Protein AF-A0A1T4NVN8-F1 (afdb_monomer)

Structure (mmCIF, N/CA/C/O backbone):
data_AF-A0A1T4NVN8-F1
#
_entry.id   AF-A0A1T4NVN8-F1
#
loop_
_atom_site.group_PDB
_atom_site.id
_atom_site.type_symbol
_atom_site.label_atom_id
_atom_site.label_alt_id
_atom_site.label_comp_id
_atom_site.label_asym_id
_atom_site.label_entity_id
_atom_site.label_seq_id
_atom_site.pdbx_PDB_ins_code
_atom_site.Cartn_x
_atom_site.Cartn_y
_atom_site.Cartn_z
_atom_site.occupancy
_atom_site.B_iso_or_equiv
_atom_site.auth_seq_id
_atom_site.auth_comp_id
_atom_site.auth_asym_id
_atom_site.auth_atom_id
_atom_site.pdbx_PDB_model_num
ATOM 1 N N . MET A 1 1 ? 9.130 -11.275 5.109 1.00 70.56 1 MET A N 1
ATOM 2 C CA . MET A 1 1 ? 7.720 -11.285 4.662 1.00 70.56 1 MET A CA 1
ATOM 3 C C . MET A 1 1 ? 6.712 -11.660 5.748 1.00 70.56 1 MET A C 1
ATOM 5 O O . MET A 1 1 ? 5.847 -10.844 6.022 1.00 70.56 1 MET A O 1
ATOM 9 N N . SER A 1 2 ? 6.788 -12.804 6.452 1.00 85.06 2 SER A N 1
ATOM 10 C CA . SER A 1 2 ? 5.787 -13.101 7.511 1.00 85.06 2 SER A CA 1
ATOM 11 C C . SER A 1 2 ? 5.784 -12.102 8.680 1.00 85.06 2 SER A C 1
ATOM 13 O O . SER A 1 2 ? 4.764 -11.915 9.336 1.00 85.06 2 SER A O 1
ATOM 15 N N . HIS A 1 3 ? 6.916 -11.462 8.991 1.00 90.00 3 HIS A N 1
ATOM 16 C CA . HIS A 1 3 ? 6.955 -10.364 9.964 1.00 90.00 3 HIS A CA 1
ATOM 17 C C . HIS A 1 3 ? 6.300 -9.094 9.400 1.00 90.00 3 HIS A C 1
ATOM 19 O O . HIS A 1 3 ? 5.478 -8.473 10.068 1.00 90.00 3 HIS A O 1
ATOM 25 N N . ASP A 1 4 ? 6.589 -8.789 8.140 1.00 92.25 4 ASP A N 1
ATOM 26 C CA . ASP A 1 4 ? 6.116 -7.593 7.439 1.00 92.25 4 ASP A CA 1
ATOM 27 C C . ASP A 1 4 ? 4.612 -7.639 7.162 1.00 92.25 4 ASP A C 1
ATOM 29 O O . ASP A 1 4 ? 3.973 -6.602 7.167 1.00 92.25 4 ASP A O 1
ATOM 33 N N . ILE A 1 5 ? 4.027 -8.836 7.036 1.00 94.06 5 ILE A N 1
ATOM 34 C CA . ILE A 1 5 ? 2.574 -9.065 6.967 1.00 94.06 5 ILE A CA 1
ATOM 35 C C . ILE A 1 5 ? 1.907 -8.924 8.344 1.00 94.06 5 ILE A C 1
ATOM 37 O O . ILE A 1 5 ? 0.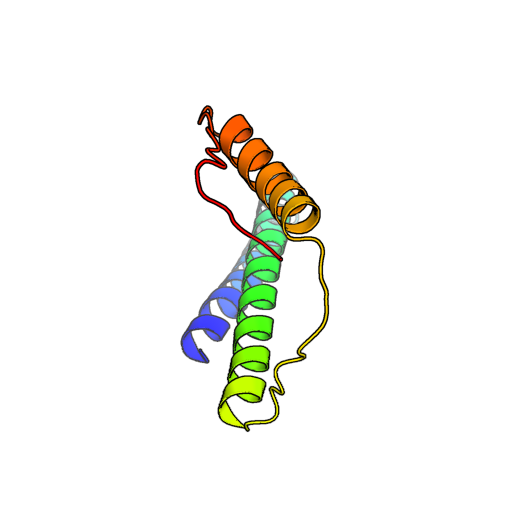801 -8.397 8.463 1.00 94.06 5 ILE A O 1
ATOM 41 N N . ARG A 1 6 ? 2.559 -9.387 9.420 1.00 95.56 6 ARG A N 1
ATOM 42 C CA . ARG A 1 6 ? 1.976 -9.342 10.775 1.00 95.56 6 ARG A CA 1
ATOM 43 C C . ARG A 1 6 ? 1.789 -7.913 11.283 1.00 95.56 6 ARG A C 1
ATOM 45 O O . ARG A 1 6 ? 0.796 -7.644 11.956 1.00 95.56 6 ARG A O 1
ATOM 52 N N . THR A 1 7 ? 2.709 -7.006 10.964 1.00 96.75 7 THR A N 1
ATOM 53 C CA . THR A 1 7 ? 2.644 -5.592 11.370 1.00 96.75 7 THR A CA 1
ATOM 54 C C . THR A 1 7 ? 1.367 -4.876 10.892 1.00 96.75 7 THR A C 1
ATOM 56 O O . THR A 1 7 ? 0.628 -4.392 11.750 1.00 96.75 7 THR A O 1
ATOM 59 N N . PRO A 1 8 ? 1.033 -4.825 9.586 1.00 96.56 8 PRO A N 1
ATOM 60 C CA . PRO A 1 8 ? -0.184 -4.176 9.106 1.00 96.56 8 PRO A CA 1
ATOM 61 C C . PRO A 1 8 ? -1.457 -4.894 9.567 1.00 96.56 8 PRO A C 1
ATOM 63 O O . PRO A 1 8 ? -2.424 -4.221 9.914 1.00 96.56 8 PRO A O 1
ATOM 66 N N . ILE A 1 9 ? -1.462 -6.230 9.684 1.00 97.81 9 ILE A N 1
ATOM 67 C CA . ILE A 1 9 ? -2.604 -6.962 10.267 1.00 97.81 9 ILE A CA 1
ATOM 68 C C . ILE A 1 9 ? -2.871 -6.493 11.702 1.00 97.81 9 ILE A C 1
ATOM 70 O O . ILE A 1 9 ? -4.010 -6.182 12.057 1.00 97.81 9 ILE A O 1
ATOM 74 N N . ASN A 1 10 ? -1.830 -6.413 12.532 1.00 97.81 10 ASN A N 1
ATOM 75 C CA . ASN A 1 10 ? -1.966 -5.933 13.906 1.00 97.81 10 ASN A CA 1
ATOM 76 C C . ASN A 1 10 ? -2.355 -4.449 13.956 1.00 97.81 10 ASN A C 1
ATOM 78 O O . ASN A 1 10 ? -3.146 -4.064 14.813 1.00 97.81 10 ASN A O 1
ATOM 82 N N . GLY A 1 11 ? -1.867 -3.635 13.015 1.00 97.12 11 GLY A N 1
ATOM 83 C CA . GLY A 1 11 ? -2.281 -2.242 12.851 1.00 97.12 11 GLY A CA 1
ATOM 84 C C . GLY A 1 11 ? -3.780 -2.103 12.569 1.00 97.12 11 GLY A C 1
ATOM 85 O O . GLY A 1 11 ? -4.457 -1.343 13.257 1.00 97.12 11 GLY A O 1
ATOM 86 N N . ILE A 1 12 ? -4.321 -2.885 11.627 1.00 98.38 12 ILE A N 1
ATOM 87 C CA . ILE A 1 12 ? -5.759 -2.907 11.307 1.00 98.38 12 ILE A CA 1
ATOM 88 C C . ILE A 1 12 ? -6.576 -3.318 12.533 1.00 98.38 12 ILE A C 1
ATOM 90 O O . ILE A 1 12 ? -7.537 -2.636 12.885 1.00 98.38 12 ILE A O 1
ATOM 94 N N . ARG A 1 13 ? -6.173 -4.395 13.220 1.00 98.38 13 ARG A N 1
ATOM 95 C CA . ARG A 1 13 ? -6.856 -4.863 14.437 1.00 98.38 13 ARG A CA 1
ATOM 96 C C . ARG A 1 13 ? -6.865 -3.798 15.534 1.00 98.38 13 ARG A C 1
ATOM 98 O O . ARG A 1 13 ? -7.923 -3.516 16.083 1.00 98.38 13 ARG A O 1
ATOM 105 N N . GLY A 1 14 ? -5.729 -3.150 15.787 1.00 98.12 14 GLY A N 1
ATOM 106 C CA . GLY A 1 14 ? -5.642 -2.064 16.763 1.00 98.12 14 GLY A CA 1
ATOM 107 C C . GLY A 1 14 ? -6.492 -0.847 16.385 1.00 98.12 14 GLY A C 1
ATOM 108 O O . GLY A 1 14 ? -7.092 -0.224 17.255 1.00 98.12 14 GLY A O 1
ATOM 109 N N . MET A 1 15 ? -6.606 -0.509 15.095 1.00 98.12 15 MET A N 1
ATOM 110 C CA . MET A 1 15 ? -7.499 0.575 14.658 1.00 98.12 15 MET A CA 1
ATOM 111 C C . MET A 1 15 ? -8.978 0.227 14.848 1.00 98.12 15 MET A C 1
ATOM 113 O O . MET A 1 15 ? -9.757 1.119 15.171 1.00 98.12 15 MET A O 1
ATOM 117 N N . ILE A 1 16 ? -9.363 -1.043 14.684 1.00 98.31 16 ILE A N 1
ATOM 118 C CA . ILE A 1 16 ? -10.720 -1.513 15.002 1.00 98.31 16 ILE A CA 1
ATOM 119 C C . ILE A 1 16 ? -10.979 -1.375 16.509 1.00 98.31 16 ILE A C 1
ATOM 121 O O . ILE A 1 16 ? -11.975 -0.773 16.894 1.00 98.31 16 ILE A O 1
ATOM 125 N N . GLU A 1 17 ? -10.049 -1.820 17.360 1.00 98.44 17 GLU A N 1
ATOM 126 C CA . GLU A 1 17 ? -10.166 -1.686 18.823 1.00 98.44 17 GLU A CA 1
ATOM 127 C C . GLU A 1 17 ? -10.308 -0.216 19.264 1.00 98.44 17 GLU A C 1
ATOM 129 O O . GLU A 1 17 ? -11.134 0.115 20.118 1.00 98.44 17 GLU A O 1
ATOM 134 N N . ILE A 1 18 ? -9.543 0.694 18.651 1.00 97.94 18 ILE A N 1
ATOM 135 C CA . ILE A 1 18 ? -9.649 2.136 18.912 1.00 97.94 18 ILE A CA 1
ATOM 136 C C . ILE A 1 18 ? -10.990 2.690 18.410 1.00 97.94 18 ILE A C 1
ATOM 138 O O . ILE A 1 18 ? -11.610 3.500 19.102 1.00 97.94 18 ILE A O 1
ATOM 142 N N . ALA A 1 19 ? -11.454 2.271 17.230 1.00 97.88 19 ALA A N 1
ATOM 143 C CA . ALA A 1 19 ? -12.743 2.694 16.693 1.00 97.88 19 ALA A CA 1
ATOM 144 C C . ALA A 1 19 ? -13.892 2.281 17.624 1.00 97.88 19 ALA A C 1
ATOM 146 O O . ALA A 1 19 ? -14.745 3.112 17.941 1.00 97.88 19 ALA A O 1
ATOM 147 N N . ASP A 1 20 ? -13.873 1.045 18.122 1.00 98.12 20 ASP A N 1
ATOM 148 C CA . ASP A 1 20 ? -14.877 0.519 19.050 1.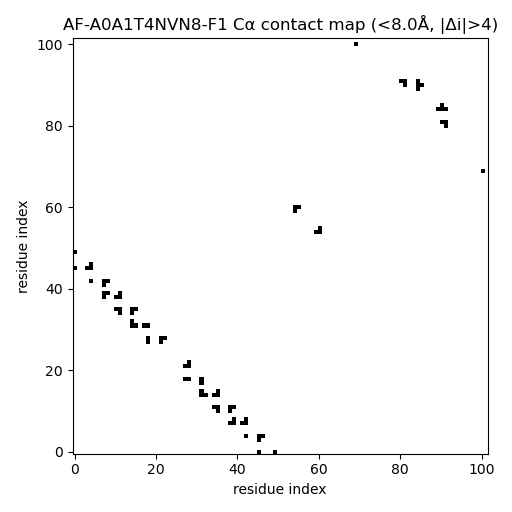00 98.12 20 ASP A CA 1
ATOM 149 C C . ASP A 1 20 ? -14.873 1.272 20.388 1.00 98.12 20 ASP A C 1
ATOM 151 O O . ASP A 1 20 ? -15.935 1.620 20.911 1.00 98.12 20 ASP A O 1
ATOM 155 N N . TYR A 1 21 ? -13.689 1.602 20.920 1.00 98.06 21 TYR A N 1
ATOM 156 C CA . TYR A 1 21 ? -13.568 2.434 22.121 1.00 98.06 21 TYR A CA 1
ATOM 157 C C . TYR A 1 21 ? -14.179 3.832 21.917 1.00 98.06 21 TYR A C 1
ATOM 159 O O . TYR A 1 21 ? -14.860 4.358 22.798 1.00 98.06 21 TYR A O 1
ATOM 167 N N . TYR A 1 22 ? -13.986 4.422 20.735 1.00 97.62 22 TYR A N 1
ATOM 168 C CA . TYR A 1 22 ? -14.521 5.730 20.347 1.00 97.62 22 TYR A CA 1
ATOM 169 C C . TYR A 1 22 ? -15.796 5.633 19.488 1.00 97.62 22 TYR A C 1
ATOM 171 O O . TYR A 1 22 ? -16.004 6.464 18.601 1.00 97.62 22 TYR A O 1
ATOM 179 N N . LYS A 1 23 ? -16.670 4.650 19.746 1.00 95.25 23 LYS A N 1
ATOM 180 C CA . LYS A 1 23 ? -17.878 4.375 18.939 1.00 95.25 23 LYS A CA 1
ATOM 181 C C . LYS A 1 23 ? -18.783 5.587 18.677 1.00 95.25 23 LYS A C 1
ATOM 183 O O . LYS A 1 23 ? -19.302 5.725 17.575 1.00 95.25 23 LYS A O 1
ATOM 188 N N . ASP A 1 24 ? -18.914 6.488 19.649 1.00 97.88 24 ASP A N 1
ATOM 189 C CA . ASP A 1 24 ? -19.799 7.658 19.562 1.00 97.88 24 ASP A CA 1
ATOM 190 C C . ASP A 1 24 ? -19.082 8.911 19.011 1.00 97.88 24 ASP A C 1
ATOM 192 O O . ASP A 1 24 ? -19.682 9.974 18.857 1.00 97.88 24 ASP A O 1
ATOM 196 N N . ASN A 1 25 ? -17.784 8.812 18.698 1.00 98.06 25 ASN A N 1
ATOM 197 C CA . ASN A 1 25 ? -16.988 9.908 18.151 1.00 98.06 25 ASN A CA 1
ATOM 198 C C . ASN A 1 25 ? -16.779 9.721 16.642 1.00 98.06 25 ASN A C 1
ATOM 200 O O . ASN A 1 25 ? -15.843 9.055 16.193 1.00 98.06 25 ASN A O 1
ATOM 204 N N . GLN A 1 26 ? -17.628 10.381 15.852 1.00 97.75 26 GLN A N 1
ATOM 205 C CA . GLN A 1 26 ? -17.609 10.292 14.390 1.00 97.75 26 GLN A CA 1
ATOM 206 C C . GLN A 1 26 ? -16.258 10.690 13.769 1.00 97.75 26 GLN A C 1
ATOM 208 O O . GLN A 1 26 ? -15.826 10.081 12.789 1.00 97.75 26 GLN A O 1
ATOM 213 N N . GLN A 1 27 ? -15.575 11.690 14.335 1.00 98.00 27 GLN A N 1
ATOM 214 C CA . GLN A 1 27 ? -14.278 12.142 13.832 1.00 98.00 27 GLN A CA 1
ATOM 215 C C . GLN A 1 27 ? -13.209 11.061 14.025 1.00 98.00 27 GLN A C 1
ATOM 217 O O . GLN A 1 27 ? -12.498 10.717 13.082 1.00 98.00 27 GLN A O 1
ATOM 222 N N . LYS A 1 28 ? -13.145 10.454 15.217 1.00 97.44 28 LYS A N 1
ATOM 223 C CA . LYS A 1 28 ? -12.223 9.341 15.493 1.00 97.44 28 LYS A CA 1
ATOM 224 C C . LYS A 1 28 ? -12.536 8.107 14.660 1.00 97.44 28 LYS A C 1
ATOM 226 O O . LYS A 1 28 ? -11.621 7.457 14.165 1.00 97.44 28 LYS A O 1
ATOM 231 N N . GLN A 1 29 ? -13.815 7.826 14.451 1.00 98.31 29 GLN A N 1
ATOM 232 C CA . GLN A 1 29 ? -14.284 6.764 13.569 1.00 98.31 29 GLN A CA 1
ATOM 233 C C . GLN A 1 29 ? -13.820 6.961 12.115 1.00 98.31 29 GLN A C 1
ATOM 235 O O . GLN A 1 29 ? -13.342 6.017 11.486 1.00 98.31 29 GLN A O 1
ATOM 240 N N . ASN A 1 30 ? -13.902 8.187 11.586 1.00 98.19 30 ASN A N 1
ATOM 241 C CA . ASN A 1 30 ? -13.381 8.517 10.255 1.00 98.19 30 ASN A CA 1
ATOM 242 C C . ASN A 1 30 ? -11.857 8.328 10.173 1.00 98.19 30 ASN A C 1
ATOM 244 O O . ASN A 1 30 ? -11.378 7.695 9.236 1.00 98.19 30 ASN A O 1
ATOM 248 N N . GLU A 1 31 ? -11.108 8.814 11.167 1.00 97.88 31 GLU A N 1
ATOM 249 C CA . GLU A 1 31 ? -9.647 8.645 11.232 1.00 97.88 31 GLU A CA 1
ATOM 250 C C . GLU A 1 31 ? -9.238 7.165 11.272 1.00 97.88 31 GLU A C 1
ATOM 252 O O . GLU A 1 31 ? -8.313 6.757 10.569 1.00 97.88 31 GLU A O 1
ATOM 257 N N . CYS A 1 32 ? -9.935 6.343 12.064 1.00 98.38 32 CYS A N 1
ATOM 258 C CA . CYS A 1 32 ? -9.665 4.907 12.136 1.00 98.38 32 CYS A CA 1
ATOM 259 C C . CYS A 1 32 ? -9.966 4.221 10.801 1.00 98.38 32 CYS A C 1
ATOM 261 O O . CYS A 1 32 ? -9.135 3.456 10.319 1.00 98.38 32 CYS A O 1
ATOM 263 N N . ARG A 1 33 ? -11.102 4.533 10.158 1.00 98.44 33 ARG A N 1
ATOM 264 C CA . ARG A 1 33 ? -11.438 3.999 8.826 1.00 98.44 33 ARG A CA 1
ATOM 265 C C . ARG A 1 33 ? -10.397 4.359 7.775 1.00 98.44 33 ARG A C 1
ATOM 267 O O . ARG A 1 33 ? -10.003 3.484 7.011 1.00 98.44 33 ARG A O 1
ATOM 274 N N . GLN A 1 34 ? -9.932 5.607 7.757 1.00 98.06 34 GLN A N 1
ATOM 275 C CA . GLN A 1 34 ? -8.889 6.035 6.828 1.00 98.06 34 GLN A CA 1
ATOM 276 C C . GLN A 1 34 ? -7.595 5.240 7.048 1.00 98.06 34 GLN A C 1
ATOM 278 O O . GLN A 1 34 ? -7.048 4.685 6.099 1.00 98.06 34 GLN A O 1
ATOM 283 N N . LYS A 1 35 ? -7.145 5.104 8.300 1.00 97.62 35 LYS A N 1
ATOM 284 C CA . LYS A 1 35 ? -5.939 4.325 8.618 1.00 97.62 35 LYS A CA 1
ATOM 285 C C . LYS A 1 35 ? -6.084 2.843 8.288 1.00 97.62 35 LYS A C 1
ATOM 287 O O . LYS A 1 35 ? -5.128 2.236 7.812 1.00 97.62 35 LYS A O 1
ATOM 292 N N . ILE A 1 36 ? -7.258 2.257 8.532 1.00 98.44 36 ILE A N 1
ATOM 293 C CA . ILE A 1 36 ? -7.563 0.875 8.139 1.00 98.44 36 ILE A CA 1
ATOM 294 C C . ILE A 1 36 ? -7.449 0.735 6.622 1.00 98.44 36 ILE A C 1
ATOM 296 O O . ILE A 1 36 ? -6.791 -0.192 6.161 1.00 98.44 36 ILE A O 1
ATOM 300 N N . TRP A 1 37 ? -8.030 1.665 5.860 1.00 98.06 37 TRP A N 1
ATOM 301 C CA . TRP A 1 37 ? -7.967 1.661 4.401 1.00 98.06 37 TRP A CA 1
ATOM 302 C C . TRP A 1 37 ? -6.522 1.715 3.894 1.00 98.06 37 TRP A C 1
ATOM 304 O O . TRP A 1 37 ? -6.095 0.822 3.165 1.00 98.06 37 TRP A O 1
ATOM 314 N N . GLU A 1 38 ? -5.740 2.691 4.358 1.00 96.38 38 GLU A N 1
ATOM 315 C CA . GLU A 1 38 ? -4.325 2.848 3.995 1.00 96.38 38 GLU A CA 1
ATOM 316 C C . GLU A 1 38 ? -3.499 1.600 4.357 1.00 96.38 38 GLU A C 1
ATOM 318 O O . GLU A 1 38 ? -2.772 1.063 3.521 1.00 96.38 38 GLU A O 1
ATOM 323 N N . THR A 1 39 ? -3.666 1.076 5.576 1.00 97.56 39 THR A N 1
ATOM 324 C CA . THR A 1 39 ? -2.933 -0.114 6.045 1.00 97.56 39 THR A CA 1
ATOM 325 C C . THR A 1 39 ? -3.340 -1.374 5.274 1.00 97.56 39 THR A C 1
ATOM 327 O O . THR A 1 39 ? -2.503 -2.237 5.017 1.00 97.56 39 THR A O 1
ATOM 330 N N . SER A 1 40 ? -4.615 -1.493 4.884 1.00 98.00 40 SER A N 1
ATOM 331 C CA . SER A 1 40 ? -5.108 -2.613 4.075 1.00 98.00 40 SER A CA 1
ATOM 332 C C . SER A 1 40 ? -4.572 -2.583 2.644 1.00 98.00 40 SER A C 1
ATOM 334 O O . SER A 1 40 ? -4.231 -3.639 2.116 1.00 98.00 40 SER A O 1
ATOM 336 N N . GLY A 1 41 ? -4.422 -1.390 2.056 1.00 96.62 41 GLY A N 1
ATOM 337 C CA . GLY A 1 41 ? -3.779 -1.211 0.754 1.00 96.62 41 GLY A CA 1
ATOM 338 C C . GLY A 1 41 ? -2.319 -1.657 0.787 1.00 96.62 41 GLY A C 1
ATOM 339 O O . GLY A 1 41 ? -1.912 -2.480 -0.026 1.00 96.62 41 GLY A O 1
ATOM 340 N N . TYR A 1 42 ? -1.570 -1.220 1.802 1.00 95.38 42 TYR A N 1
ATOM 341 C CA . TYR A 1 42 ? -0.183 -1.650 1.994 1.00 95.38 42 TYR A CA 1
ATOM 342 C C . TYR A 1 42 ? -0.048 -3.168 2.212 1.00 95.38 42 TYR A C 1
ATOM 344 O O . TYR A 1 42 ? 0.841 -3.813 1.660 1.00 95.38 42 TYR A O 1
ATOM 352 N N . LEU A 1 43 ? -0.951 -3.776 2.990 1.00 97.31 43 LEU A N 1
ATOM 353 C CA . LEU A 1 43 ? -0.962 -5.229 3.167 1.00 97.31 43 LEU A CA 1
ATOM 354 C C . LEU A 1 43 ? -1.229 -5.965 1.846 1.00 97.31 43 LEU A C 1
ATOM 356 O O . LEU A 1 43 ? -0.624 -7.006 1.605 1.00 97.31 43 LEU A O 1
ATOM 360 N N . LEU A 1 44 ? -2.122 -5.445 1.001 1.00 97.25 44 LEU A N 1
ATOM 361 C CA . LEU A 1 44 ? -2.405 -6.036 -0.305 1.00 97.25 44 LEU A CA 1
ATOM 362 C C . LEU A 1 44 ? -1.177 -5.984 -1.226 1.00 97.25 44 LEU A C 1
ATOM 364 O O . LEU A 1 44 ? -0.879 -6.981 -1.879 1.00 97.25 44 LEU A O 1
ATOM 368 N N . GLU A 1 45 ? -0.441 -4.870 -1.235 1.00 95.50 45 GLU A N 1
ATOM 369 C CA . GLU A 1 45 ? 0.833 -4.754 -1.960 1.00 95.50 45 GLU A CA 1
ATOM 370 C C . GLU A 1 45 ? 1.842 -5.808 -1.483 1.00 95.50 45 GLU A C 1
ATOM 372 O O . GLU A 1 45 ? 2.351 -6.573 -2.299 1.00 95.50 45 GLU A O 1
ATOM 377 N N . LEU A 1 46 ? 2.034 -5.953 -0.166 1.00 95.00 46 LEU A N 1
ATOM 378 C CA . LEU A 1 46 ? 2.913 -6.985 0.402 1.00 95.00 46 LEU A CA 1
ATOM 379 C C . LEU A 1 46 ? 2.492 -8.412 0.020 1.00 95.00 46 LEU A C 1
ATOM 381 O O . LEU A 1 46 ? 3.342 -9.274 -0.198 1.00 95.00 46 LEU A O 1
ATOM 385 N N . VAL A 1 47 ? 1.187 -8.691 -0.034 1.00 94.19 47 VAL A N 1
ATOM 386 C CA . VAL A 1 47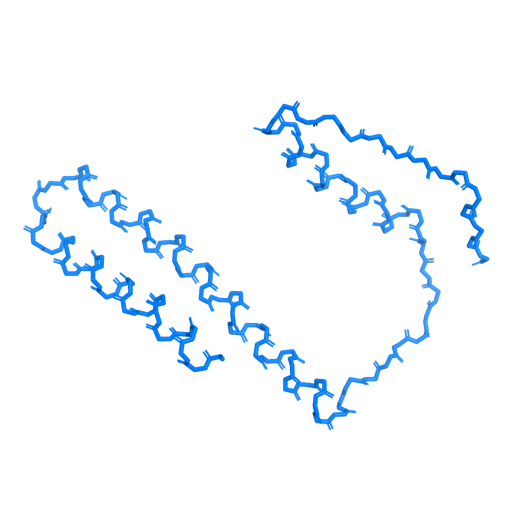 ? 0.678 -10.002 -0.468 1.00 94.19 47 VAL A CA 1
ATOM 387 C C . VAL A 1 47 ? 1.009 -10.248 -1.939 1.00 94.19 47 VAL A C 1
ATOM 389 O O . VAL A 1 47 ? 1.455 -11.345 -2.273 1.00 94.19 47 VAL A O 1
ATOM 392 N N . ASN A 1 48 ? 0.840 -9.246 -2.802 1.00 92.81 48 ASN A N 1
ATOM 393 C CA . ASN A 1 48 ? 1.190 -9.363 -4.217 1.00 92.81 48 ASN A CA 1
ATOM 394 C 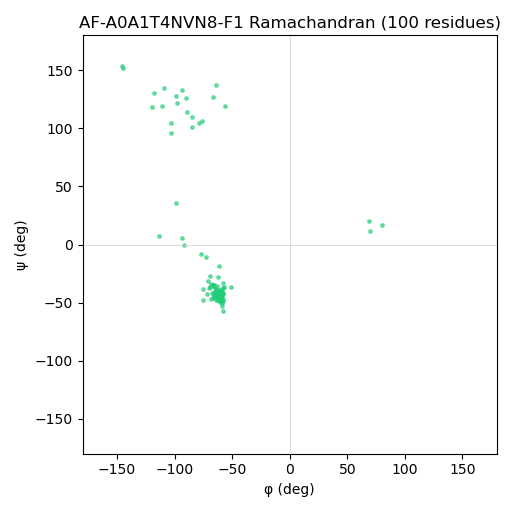C . ASN A 1 48 ? 2.693 -9.607 -4.402 1.00 92.81 48 ASN A C 1
ATOM 396 O O . ASN A 1 48 ? 3.066 -10.516 -5.136 1.00 92.81 48 ASN A O 1
ATOM 400 N N . GLU A 1 49 ? 3.545 -8.895 -3.662 1.00 92.06 49 GLU A N 1
ATOM 401 C CA . GLU A 1 49 ? 4.998 -9.102 -3.701 1.00 92.06 49 GLU A CA 1
ATOM 402 C C . GLU A 1 49 ? 5.400 -10.534 -3.310 1.00 92.06 49 GLU A C 1
ATOM 404 O O . GLU A 1 49 ? 6.258 -11.133 -3.955 1.00 92.06 49 GLU A O 1
ATOM 409 N N . VAL A 1 50 ? 4.766 -11.120 -2.285 1.00 91.06 50 VAL A N 1
ATOM 410 C CA . VAL A 1 50 ? 5.009 -12.523 -1.893 1.00 91.06 50 VAL A CA 1
ATOM 411 C C . VAL A 1 50 ? 4.633 -13.483 -3.019 1.00 91.06 50 VAL A C 1
ATOM 413 O O . VAL A 1 50 ? 5.367 -14.432 -3.292 1.00 91.06 50 VAL A O 1
ATOM 416 N N . LEU A 1 51 ? 3.477 -13.264 -3.652 1.00 88.12 51 LEU A N 1
ATOM 417 C CA . LEU A 1 51 ? 2.993 -14.119 -4.734 1.00 88.12 51 LEU A CA 1
ATOM 418 C C . LEU A 1 51 ? 3.901 -14.028 -5.960 1.00 88.12 51 LEU A C 1
ATOM 420 O O . LEU A 1 51 ? 4.223 -15.055 -6.557 1.00 88.12 51 LEU A O 1
ATOM 424 N N . ASP A 1 52 ? 4.335 -12.823 -6.318 1.00 88.62 52 ASP A N 1
ATOM 425 C CA . ASP A 1 52 ? 5.212 -12.608 -7.463 1.00 88.62 52 ASP A CA 1
ATOM 426 C C . ASP A 1 52 ? 6.620 -13.157 -7.211 1.00 88.62 52 ASP A C 1
ATOM 428 O O . ASP A 1 52 ? 7.188 -13.794 -8.099 1.00 88.62 52 ASP A O 1
ATOM 432 N N . MET A 1 53 ? 7.145 -13.038 -5.986 1.00 86.69 53 MET A N 1
ATOM 433 C CA . MET A 1 53 ? 8.396 -13.701 -5.610 1.00 86.69 53 MET A CA 1
ATOM 434 C C . MET A 1 53 ? 8.267 -15.228 -5.676 1.00 86.69 53 MET A C 1
ATOM 436 O O . MET A 1 53 ? 9.158 -15.895 -6.190 1.00 86.69 53 MET A O 1
ATOM 440 N N . GLY A 1 54 ? 7.138 -15.794 -5.236 1.00 85.62 54 GLY A N 1
ATOM 441 C CA . GLY A 1 54 ? 6.880 -17.234 -5.345 1.00 85.62 54 GLY A CA 1
ATOM 442 C C . GLY A 1 54 ? 6.862 -17.732 -6.796 1.00 85.62 54 GLY A C 1
ATOM 443 O O . GLY A 1 54 ? 7.450 -18.770 -7.108 1.00 85.62 54 GLY A O 1
ATOM 444 N N . LYS A 1 55 ? 6.257 -16.969 -7.716 1.00 84.50 55 LYS A N 1
ATOM 445 C CA . LYS A 1 55 ? 6.330 -17.260 -9.160 1.00 84.50 55 LYS A CA 1
ATOM 446 C C . LYS A 1 55 ? 7.772 -17.197 -9.668 1.00 84.50 55 LYS A C 1
ATOM 448 O O . LYS A 1 55 ? 8.183 -18.051 -10.449 1.00 84.50 55 LYS A O 1
ATOM 453 N N . LEU A 1 56 ? 8.549 -16.213 -9.214 1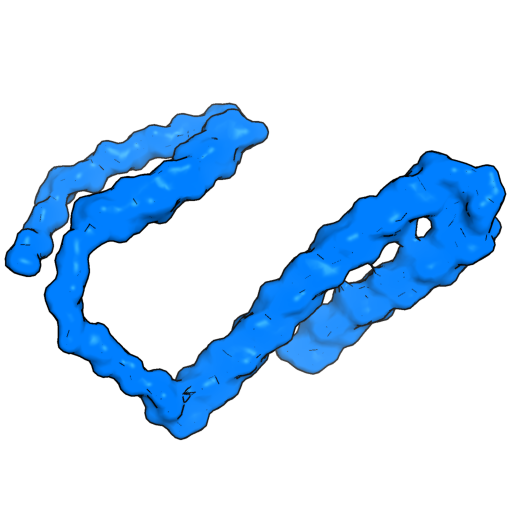.00 83.88 56 LEU A N 1
ATOM 454 C CA . LEU A 1 56 ? 9.944 -16.045 -9.618 1.00 83.88 56 LEU A CA 1
ATOM 455 C C . LEU A 1 56 ? 10.828 -17.203 -9.135 1.00 83.88 56 LEU A C 1
ATOM 457 O O . LEU A 1 56 ? 11.598 -17.753 -9.917 1.00 83.88 56 LEU A O 1
ATOM 461 N N . GLU A 1 57 ? 10.683 -17.616 -7.875 1.00 84.38 57 GLU A N 1
ATOM 462 C CA . GLU A 1 57 ? 11.456 -18.711 -7.273 1.00 84.38 57 GLU A CA 1
ATOM 463 C C . GLU A 1 57 ? 11.071 -20.095 -7.812 1.00 84.38 57 GLU A C 1
ATOM 465 O O . GLU A 1 57 ? 11.923 -20.977 -7.907 1.00 84.38 57 GLU A O 1
ATOM 470 N N . SER A 1 58 ? 9.807 -20.292 -8.198 1.00 85.19 58 SER A N 1
ATOM 471 C CA . SER A 1 58 ? 9.341 -21.543 -8.819 1.00 85.19 58 SER A CA 1
ATOM 472 C C . SER A 1 58 ? 9.833 -21.734 -10.259 1.00 85.19 58 SER A C 1
ATOM 474 O O . SER A 1 58 ? 9.691 -22.823 -10.814 1.00 85.19 58 SER A O 1
ATOM 476 N N . GLY A 1 59 ? 10.426 -20.700 -10.871 1.00 78.25 59 GLY A N 1
ATOM 477 C CA . GLY A 1 59 ? 10.832 -20.725 -12.276 1.00 78.25 59 GLY A CA 1
ATOM 478 C C . GLY A 1 59 ? 9.650 -20.723 -13.253 1.00 78.25 59 GLY A C 1
ATOM 479 O O . GLY A 1 59 ? 9.850 -20.946 -14.444 1.00 78.25 59 GLY A O 1
ATOM 480 N N . GLU A 1 60 ? 8.428 -20.468 -12.772 1.00 75.50 60 GLU A N 1
ATOM 481 C CA . GLU A 1 60 ? 7.209 -20.392 -13.588 1.00 75.50 60 GLU A CA 1
ATOM 482 C C . GLU A 1 60 ? 7.090 -19.066 -14.360 1.00 75.50 60 GLU A C 1
ATOM 484 O O . GLU A 1 60 ? 6.213 -18.917 -15.213 1.00 75.50 60 GLU A O 1
ATOM 489 N N . ILE A 1 61 ? 7.974 -18.096 -14.098 1.00 76.44 61 ILE A N 1
ATOM 490 C CA . ILE A 1 61 ? 8.055 -16.865 -14.889 1.00 76.44 61 ILE A CA 1
ATOM 491 C C . ILE A 1 61 ? 8.757 -17.166 -16.214 1.00 76.44 61 ILE A C 1
ATOM 493 O O . ILE A 1 61 ? 9.977 -17.311 -16.279 1.00 76.44 61 ILE A O 1
ATOM 497 N N . VAL A 1 62 ? 7.973 -17.197 -17.288 1.00 76.75 62 VAL A N 1
ATOM 498 C CA . VAL A 1 62 ? 8.472 -17.231 -18.664 1.00 76.75 62 VAL A CA 1
ATOM 499 C C . VAL A 1 62 ? 8.446 -15.808 -19.212 1.00 76.75 62 VAL A C 1
ATOM 501 O O . VAL A 1 62 ? 7.394 -15.170 -19.230 1.00 76.75 62 VAL A O 1
ATOM 504 N N . LEU A 1 63 ? 9.603 -15.299 -19.644 1.00 82.56 63 LEU A N 1
ATOM 505 C CA . LEU A 1 63 ? 9.668 -14.019 -20.347 1.00 82.56 63 LEU A CA 1
ATOM 506 C C . LEU A 1 63 ? 8.965 -14.153 -21.700 1.00 82.56 63 LEU A C 1
ATOM 508 O O . LEU A 1 63 ? 9.278 -15.049 -22.483 1.00 82.56 63 LEU A O 1
ATOM 512 N N . GLU A 1 64 ? 8.018 -13.259 -21.964 1.00 83.44 64 GLU A N 1
ATOM 513 C CA . GLU A 1 64 ? 7.348 -13.163 -23.257 1.00 83.44 64 GLU A CA 1
ATOM 514 C C . GLU A 1 64 ? 8.143 -12.214 -24.162 1.00 83.44 64 GLU A C 1
ATOM 516 O O . GLU A 1 64 ? 8.233 -11.015 -23.893 1.00 83.44 64 GLU A O 1
ATOM 521 N N . GLU A 1 65 ? 8.724 -12.744 -25.239 1.00 87.56 65 GLU A N 1
ATOM 522 C CA . GLU A 1 65 ? 9.316 -11.929 -26.299 1.00 87.56 65 GLU A CA 1
ATOM 523 C C . GLU A 1 65 ? 8.214 -11.528 -27.283 1.00 87.56 65 GLU A C 1
ATOM 525 O O . GLU A 1 65 ? 7.667 -12.364 -28.006 1.00 87.56 65 GLU A O 1
ATOM 530 N N . ARG A 1 66 ? 7.853 -10.243 -27.281 1.00 88.62 66 ARG A N 1
ATOM 531 C CA . ARG A 1 66 ? 6.846 -9.678 -28.182 1.00 88.62 66 ARG A CA 1
ATOM 532 C C . ARG A 1 66 ? 7.213 -8.258 -28.583 1.00 88.62 66 ARG A C 1
ATOM 534 O O . ARG A 1 66 ? 7.839 -7.538 -27.808 1.00 88.62 66 ARG A O 1
ATOM 541 N N . GLU A 1 67 ? 6.767 -7.844 -29.762 1.00 90.31 67 GLU A N 1
ATOM 542 C CA . GLU A 1 67 ? 6.849 -6.446 -30.181 1.00 90.31 67 GLU A CA 1
ATOM 543 C C . GLU A 1 67 ? 5.976 -5.570 -29.267 1.00 90.31 67 GLU A C 1
ATOM 545 O O . GLU A 1 67 ? 4.849 -5.931 -28.915 1.00 90.31 67 GLU A O 1
ATOM 550 N N . PHE A 1 68 ? 6.499 -4.412 -28.867 1.00 89.00 68 PHE A N 1
ATOM 551 C CA . PHE A 1 68 ? 5.769 -3.419 -28.085 1.00 89.00 68 PHE A CA 1
ATOM 552 C C . PHE A 1 68 ? 6.206 -2.004 -28.471 1.00 89.00 68 PHE A C 1
ATOM 554 O O . PHE A 1 68 ? 7.326 -1.786 -28.927 1.00 89.00 68 PHE A O 1
ATOM 561 N N . ASP A 1 69 ? 5.314 -1.032 -28.282 1.00 88.50 69 ASP A N 1
ATOM 562 C CA . ASP A 1 69 ? 5.623 0.380 -28.500 1.00 88.50 69 ASP A CA 1
ATOM 563 C C . ASP A 1 69 ? 6.267 0.962 -27.235 1.00 88.50 69 ASP A C 1
ATOM 565 O O . ASP A 1 69 ? 5.590 1.284 -26.252 1.00 88.50 69 ASP A O 1
ATOM 569 N N . LEU A 1 70 ? 7.596 1.090 -27.261 1.00 86.56 70 LEU A N 1
ATOM 570 C CA . LEU A 1 70 ? 8.355 1.662 -26.151 1.00 86.56 70 LEU A CA 1
ATOM 571 C C . LEU A 1 70 ? 7.902 3.083 -25.811 1.00 86.56 70 LEU A C 1
ATOM 573 O O . LEU A 1 70 ? 7.872 3.446 -24.637 1.00 86.56 70 LEU A O 1
ATOM 577 N N . LYS A 1 71 ? 7.559 3.894 -26.815 1.00 85.12 71 LYS A N 1
ATOM 578 C CA . LYS A 1 71 ? 7.161 5.280 -26.587 1.00 85.12 71 LYS A CA 1
ATOM 579 C C . LYS A 1 71 ? 5.821 5.333 -25.862 1.00 85.12 71 LYS A C 1
ATOM 581 O O . LYS A 1 71 ? 5.720 6.032 -24.861 1.00 85.12 71 LYS A O 1
ATOM 586 N N . AL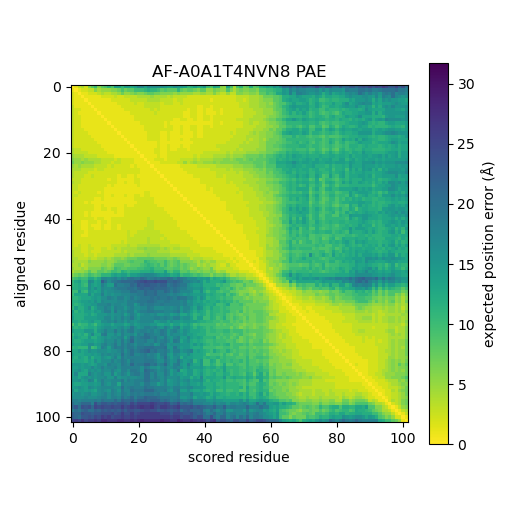A A 1 72 ? 4.837 4.556 -26.315 1.00 87.75 72 ALA A N 1
ATOM 587 C CA . ALA A 1 72 ? 3.532 4.482 -25.661 1.00 87.75 72 ALA A CA 1
ATOM 588 C C . ALA A 1 72 ? 3.651 4.009 -24.202 1.00 87.75 72 ALA A C 1
ATOM 590 O O . ALA A 1 72 ? 3.069 4.613 -23.303 1.00 87.75 72 ALA A O 1
ATOM 591 N N . MET A 1 73 ? 4.471 2.982 -23.950 1.00 89.25 73 MET A N 1
ATOM 592 C CA . MET A 1 73 ? 4.732 2.490 -22.594 1.00 89.25 73 MET A CA 1
ATOM 593 C C . MET A 1 73 ? 5.397 3.558 -21.709 1.00 89.25 73 MET A C 1
ATOM 595 O O . MET A 1 73 ? 5.012 3.741 -20.553 1.00 89.25 73 MET A O 1
ATOM 599 N N . LEU A 1 74 ? 6.392 4.280 -22.235 1.00 87.88 74 LEU A N 1
ATOM 600 C CA . LEU A 1 74 ? 7.051 5.365 -21.506 1.00 87.88 74 LEU A CA 1
ATOM 601 C C . LEU A 1 74 ? 6.083 6.514 -21.209 1.00 87.88 74 LEU A C 1
ATOM 603 O O . LEU A 1 74 ? 6.075 6.999 -20.080 1.00 87.88 74 LEU A O 1
ATOM 607 N N . ASP A 1 75 ? 5.244 6.910 -22.168 1.00 87.44 75 ASP A N 1
ATOM 608 C CA . ASP A 1 75 ? 4.240 7.965 -21.987 1.00 87.44 75 ASP A CA 1
ATOM 609 C C . ASP A 1 75 ? 3.241 7.603 -20.866 1.00 87.44 75 ASP A C 1
ATOM 611 O O . ASP A 1 75 ? 2.915 8.446 -20.021 1.00 87.44 75 ASP A O 1
ATOM 615 N N . GLU A 1 76 ? 2.807 6.338 -20.785 1.00 89.81 76 GLU A N 1
ATOM 616 C CA . GLU A 1 76 ? 1.952 5.851 -19.693 1.00 89.81 76 GLU A CA 1
ATOM 617 C C . GLU A 1 76 ? 2.632 5.995 -18.326 1.00 89.81 76 GLU A C 1
ATOM 619 O O . GLU A 1 76 ? 2.048 6.570 -17.399 1.00 89.81 76 GLU A O 1
ATOM 624 N N . ILE A 1 77 ? 3.880 5.535 -18.209 1.00 91.44 77 ILE A N 1
ATOM 625 C CA . ILE A 1 77 ? 4.676 5.614 -16.975 1.00 91.44 77 ILE A CA 1
ATOM 626 C C . ILE A 1 77 ? 4.886 7.076 -16.567 1.00 91.44 77 ILE A C 1
ATOM 628 O O . ILE A 1 77 ? 4.653 7.458 -15.415 1.00 91.44 77 ILE A O 1
ATOM 632 N N . ILE A 1 78 ? 5.286 7.915 -17.520 1.00 91.38 78 ILE A N 1
ATOM 633 C CA . ILE A 1 78 ? 5.548 9.337 -17.314 1.00 91.38 78 ILE A CA 1
ATOM 634 C C . ILE A 1 78 ? 4.301 10.045 -16.794 1.00 91.38 78 ILE A C 1
ATOM 636 O O . ILE A 1 78 ? 4.397 10.790 -15.820 1.00 91.38 78 ILE A O 1
ATOM 640 N N . SER A 1 79 ? 3.120 9.748 -17.345 1.00 90.81 79 SER A N 1
ATOM 641 C CA . SER A 1 79 ? 1.863 10.364 -16.905 1.00 90.81 79 SER A CA 1
ATOM 642 C C . SER A 1 79 ? 1.572 10.140 -15.413 1.00 90.81 79 SER A C 1
ATOM 644 O O . SER A 1 79 ? 0.954 10.974 -14.741 1.00 90.81 79 SER A O 1
ATOM 646 N N . VAL A 1 80 ? 1.985 8.994 -14.863 1.00 92.38 80 VAL A N 1
ATOM 647 C CA . VAL A 1 80 ? 1.828 8.669 -13.440 1.00 92.38 80 VAL A CA 1
ATOM 648 C C . VAL A 1 80 ? 2.847 9.451 -12.616 1.00 92.38 80 VAL A C 1
ATOM 650 O O . VAL A 1 80 ? 2.480 10.106 -11.637 1.00 92.38 80 VAL A O 1
ATOM 653 N N . ILE A 1 81 ? 4.113 9.436 -13.035 1.00 92.62 81 ILE A N 1
ATOM 654 C CA . ILE A 1 81 ? 5.218 10.085 -12.321 1.00 92.62 81 ILE A CA 1
ATOM 655 C C . ILE A 1 81 ? 5.053 11.611 -12.312 1.00 92.62 81 ILE A C 1
ATOM 657 O O . ILE A 1 81 ? 5.256 12.238 -11.274 1.00 92.62 81 ILE A O 1
ATOM 661 N N . GLU A 1 82 ? 4.624 12.218 -13.418 1.00 93.75 82 GLU A N 1
ATOM 662 C CA . GLU A 1 82 ? 4.349 13.655 -13.505 1.00 93.75 82 GLU A CA 1
ATOM 663 C C . GLU A 1 82 ? 3.231 14.086 -12.556 1.00 93.75 82 GLU A C 1
ATOM 665 O O . GLU A 1 82 ? 3.373 15.092 -11.861 1.00 93.75 82 GLU A O 1
ATOM 670 N N . ARG A 1 83 ? 2.143 13.308 -12.457 1.00 91.06 83 ARG A N 1
ATOM 671 C CA . ARG A 1 83 ? 1.051 13.589 -11.507 1.00 91.06 83 ARG A CA 1
ATOM 672 C C . ARG A 1 83 ? 1.530 13.523 -10.058 1.00 91.06 83 ARG A C 1
ATOM 674 O O . ARG A 1 83 ? 1.208 14.409 -9.262 1.00 91.06 83 ARG A O 1
ATOM 681 N N . LEU A 1 84 ? 2.328 12.510 -9.719 1.00 92.19 84 LEU A N 1
ATOM 682 C CA . LEU A 1 84 ? 2.933 12.381 -8.392 1.00 92.19 84 LEU A CA 1
ATOM 683 C C . LEU A 1 84 ? 3.893 13.540 -8.102 1.00 92.19 84 LEU A C 1
ATOM 685 O O . LEU A 1 84 ? 3.819 14.136 -7.026 1.00 92.19 84 LEU A O 1
ATOM 689 N N . GLY A 1 85 ? 4.740 13.904 -9.065 1.00 93.56 85 GLY A N 1
ATOM 690 C CA . GLY A 1 85 ? 5.645 15.046 -8.968 1.00 93.56 85 GLY A CA 1
ATOM 691 C C . GLY A 1 85 ? 4.891 16.353 -8.734 1.00 93.56 85 GLY A C 1
ATOM 692 O O . GLY A 1 85 ? 5.165 17.055 -7.760 1.00 93.56 85 GLY A O 1
ATOM 693 N N . ALA A 1 86 ? 3.867 16.629 -9.544 1.00 93.25 86 ALA A N 1
ATOM 694 C CA . ALA A 1 86 ? 3.037 17.825 -9.437 1.00 93.25 86 ALA A CA 1
ATOM 695 C C . ALA A 1 86 ? 2.360 17.948 -8.062 1.00 93.25 86 ALA A C 1
ATOM 697 O O . ALA A 1 86 ? 2.399 19.022 -7.462 1.00 93.25 86 ALA A O 1
ATOM 698 N N . SER A 1 87 ? 1.830 16.847 -7.508 1.00 93.62 87 SER A N 1
ATOM 699 C CA . SER A 1 87 ? 1.234 16.836 -6.158 1.00 93.62 87 SER A CA 1
ATOM 700 C C . SER A 1 87 ? 2.219 17.199 -5.035 1.00 93.62 87 SER A C 1
ATOM 702 O O . SER A 1 87 ? 1.801 17.568 -3.940 1.00 93.62 87 SER A O 1
ATOM 704 N N . ARG A 1 88 ? 3.527 17.116 -5.309 1.00 94.50 88 ARG A N 1
ATOM 705 C CA . ARG A 1 88 ? 4.622 17.415 -4.377 1.00 94.50 88 ARG A CA 1
ATOM 706 C C . ARG A 1 88 ? 5.436 18.650 -4.783 1.00 94.50 88 ARG A C 1
ATOM 708 O O . ARG A 1 88 ? 6.464 18.917 -4.168 1.00 94.50 88 ARG A O 1
ATOM 715 N N . GLY A 1 89 ? 5.009 19.395 -5.808 1.00 94.75 89 GLY A N 1
ATOM 716 C CA . GLY A 1 89 ? 5.736 20.562 -6.328 1.00 94.75 89 GLY A CA 1
ATOM 717 C C . GLY A 1 89 ? 7.058 20.223 -7.033 1.00 94.75 89 GLY A C 1
ATOM 718 O O . GLY A 1 89 ? 7.928 21.082 -7.158 1.00 94.75 89 GLY A O 1
ATOM 719 N N . ILE A 1 90 ? 7.226 18.979 -7.482 1.00 96.19 90 ILE A N 1
ATOM 720 C CA . ILE A 1 90 ? 8.421 18.484 -8.170 1.00 96.19 90 ILE A CA 1
ATOM 721 C C . ILE A 1 90 ? 8.162 18.495 -9.677 1.00 96.19 90 ILE A C 1
ATOM 723 O O . ILE A 1 90 ? 7.181 17.924 -10.153 1.00 96.19 90 ILE A O 1
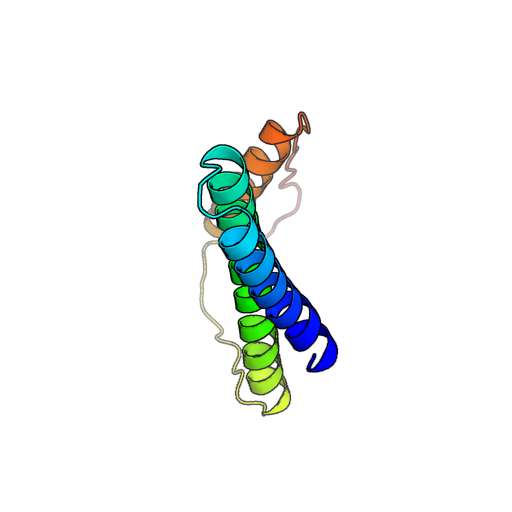ATOM 727 N N . LYS A 1 91 ? 9.070 19.115 -10.437 1.00 91.81 91 LYS A N 1
ATOM 728 C CA . LYS A 1 91 ? 9.039 19.091 -11.902 1.00 91.81 91 LYS A CA 1
ATOM 729 C C . LYS A 1 91 ? 9.838 17.899 -12.423 1.00 91.81 91 LYS A C 1
ATOM 731 O O . LYS A 1 91 ? 11.014 17.757 -12.099 1.00 91.81 91 LYS A O 1
ATOM 736 N N . ILE A 1 92 ? 9.202 17.089 -13.260 1.00 91.31 92 ILE A N 1
ATOM 737 C CA . ILE A 1 92 ? 9.840 15.990 -13.985 1.00 91.31 92 ILE A CA 1
ATOM 738 C C . ILE A 1 92 ? 10.256 16.514 -15.361 1.00 91.31 92 ILE A C 1
ATOM 740 O O . ILE A 1 92 ? 9.483 17.206 -16.019 1.00 91.31 92 ILE A O 1
ATOM 744 N N . ASN A 1 93 ? 11.491 16.233 -15.773 1.00 88.06 93 ASN A N 1
ATOM 745 C CA . ASN A 1 93 ? 11.958 16.471 -17.137 1.00 88.06 93 ASN A CA 1
ATOM 746 C C . ASN A 1 93 ? 12.327 15.117 -17.736 1.00 88.06 93 ASN A C 1
ATOM 748 O O . ASN A 1 93 ? 13.063 14.359 -17.103 1.00 88.06 93 ASN A O 1
ATOM 752 N N . ILE A 1 94 ? 11.835 14.834 -18.938 1.00 82.25 94 ILE A N 1
ATOM 753 C CA . ILE A 1 94 ? 12.171 13.617 -19.674 1.00 82.25 94 ILE A CA 1
ATOM 754 C C . ILE A 1 94 ? 1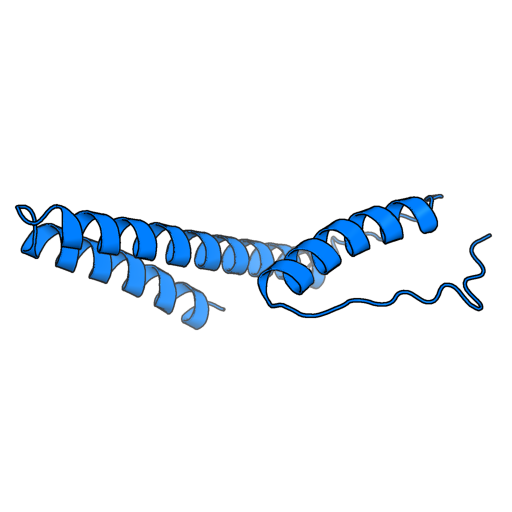3.043 13.986 -20.862 1.00 82.25 94 ILE A C 1
ATOM 756 O O . ILE A 1 94 ? 12.749 14.936 -21.587 1.00 82.25 94 ILE A O 1
ATOM 760 N N . ASP A 1 95 ? 14.110 13.217 -21.042 1.00 84.38 95 ASP A N 1
ATOM 761 C CA . ASP A 1 95 ? 15.005 13.317 -22.179 1.00 84.38 95 ASP A CA 1
ATOM 762 C C . ASP A 1 95 ? 15.008 11.983 -22.933 1.00 84.38 95 ASP A C 1
ATOM 764 O O . ASP A 1 95 ? 15.373 10.945 -22.382 1.00 84.38 95 ASP A O 1
ATOM 768 N N . TYR A 1 96 ? 14.579 12.025 -24.193 1.00 78.06 96 TYR A N 1
ATOM 769 C CA . TYR A 1 96 ? 14.542 10.869 -25.091 1.00 78.06 96 TYR A CA 1
ATOM 770 C C . TYR A 1 96 ? 15.810 10.744 -25.948 1.00 78.06 96 TYR A C 1
ATOM 772 O O . TYR A 1 96 ? 15.876 9.897 -26.842 1.00 78.06 96 TYR A O 1
ATOM 780 N N . SER A 1 97 ? 16.813 11.596 -25.716 1.00 79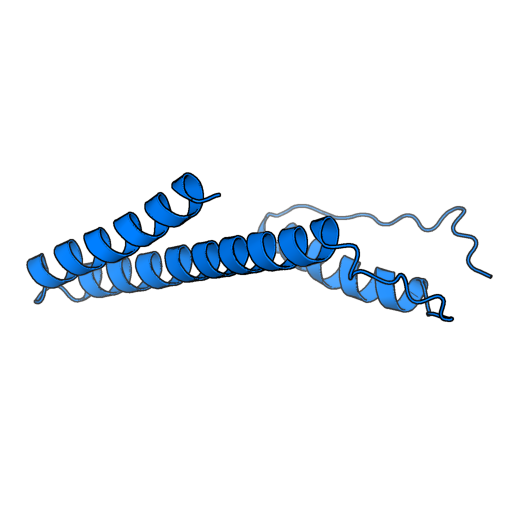.69 97 SER A N 1
ATOM 781 C CA . SER A 1 97 ? 18.071 11.572 -26.456 1.00 79.69 97 SER A CA 1
ATOM 782 C C . SER A 1 97 ? 18.715 10.187 -26.359 1.00 79.69 97 SER A C 1
ATOM 784 O O . SER A 1 97 ? 19.088 9.742 -25.275 1.00 79.69 97 SER A O 1
ATOM 786 N N . ASN A 1 98 ? 18.893 9.531 -27.510 1.00 73.56 98 ASN A N 1
ATOM 787 C CA . ASN A 1 98 ? 19.533 8.215 -27.683 1.00 73.56 98 ASN A CA 1
ATOM 788 C C . ASN A 1 98 ? 18.678 6.972 -27.369 1.00 73.56 98 ASN A C 1
ATOM 790 O O . ASN A 1 98 ? 19.227 5.877 -27.247 1.00 73.56 98 ASN A O 1
ATOM 794 N N . VAL A 1 99 ? 17.349 7.090 -27.285 1.00 72.50 99 VAL A N 1
ATOM 795 C CA . VAL A 1 99 ? 16.477 5.906 -27.240 1.00 72.50 99 VAL A CA 1
ATOM 796 C C . VAL A 1 99 ? 16.304 5.344 -28.656 1.00 72.50 99 VAL A C 1
ATOM 798 O O . VAL A 1 99 ? 15.572 5.900 -29.472 1.00 72.50 99 VAL A O 1
ATOM 801 N N . HIS A 1 100 ? 16.984 4.234 -28.951 1.00 69.00 100 HIS A N 1
ATOM 802 C CA . HIS A 1 100 ? 16.797 3.458 -30.178 1.00 69.00 100 HIS A CA 1
ATOM 803 C C . HIS A 1 100 ? 15.978 2.206 -29.861 1.00 69.00 100 HIS A C 1
ATOM 805 O O . HIS A 1 100 ? 16.500 1.260 -29.275 1.00 69.00 100 HIS A O 1
ATOM 811 N N . HIS A 1 101 ? 14.701 2.210 -30.238 1.00 66.94 101 HIS A N 1
ATOM 812 C CA . HIS A 1 101 ? 13.860 1.017 -30.234 1.00 66.94 101 HIS A CA 1
ATOM 813 C C . HIS A 1 101 ? 13.573 0.650 -31.687 1.00 66.94 101 HIS A C 1
ATOM 815 O O . HIS A 1 101 ? 13.069 1.492 -32.433 1.00 66.94 101 HIS A O 1
ATOM 821 N N . PHE A 1 102 ? 13.996 -0.547 -32.085 1.00 58.75 102 PHE A N 1
ATOM 822 C CA . PHE A 1 102 ? 13.744 -1.097 -33.415 1.00 58.75 102 PHE A CA 1
ATOM 823 C C . PHE A 1 102 ? 12.336 -1.681 -33.498 1.00 58.75 102 PHE A C 1
ATOM 825 O O . PHE A 1 102 ? 11.812 -2.086 -32.433 1.00 58.75 102 PHE A O 1
#

Solvent-accessible surface area (backbone atoms only — not comparable to full-atom values): 6110 Å² total; per-residue (Å²): 104,79,66,68,53,46,53,38,53,51,49,39,52,51,35,50,54,52,26,61,76,36,65,90,38,67,68,55,36,50,54,28,50,51,50,36,52,56,38,51,52,53,45,51,51,54,52,50,52,54,53,52,49,50,37,55,76,69,61,72,65,74,86,81,91,72,94,75,62,65,66,63,55,48,52,57,53,46,58,53,52,45,53,56,25,54,79,70,76,41,86,79,83,87,80,71,84,88,74,83,81,132

Nearest PDB structures (foldseek):
  9eut-assembly1_B  TM=4.463E-01  e=1.193E+00  Pseudomonas aeruginosa
  2itb-assembly1_B  TM=6.550E-01  e=5.741E+00  Pseudomonas putida KT2440

Radius of gyration: 20.82 Å; Cα contacts (8 Å, |Δi|>4): 42; chains: 1; bounding box: 39×42×56 Å

InterPro domains:
  IPR003661 Signal transduction histidine kinase, dimerisation/phosphoacceptor domain [PF00512] (1-59)
  IPR003661 Signal transduction histidine kinase, dimerisation/phosphoacceptor domain [SM00388] (1-59)
  IPR003661 Signal transduction histidine kinase, dimerisation/phosphoacceptor domain [cd00082] (1-55)
  IPR005467 Histidine kinase domain [PS50109] (1-102)
  IPR036097 Signal transduction histidine kinase, dimerisation/phosphoacceptor domain superfamily [SSF47384] (1-60)
  IPR050956 Two-component system histidine kinase [PTHR43719] (1-98)

Organism: NCBI:txid225004

pLDDT: mean 90.74, std 8.17, range [58.75, 98.44]

Secondary structure (DSSP, 8-state):
-HHHHHHHHHHHHHHHHHHHHTTT-HHHHHHHHHHHHHHHHHHHHHHHHHHHHHHHHTT----------HHHHHHHHHHHHHHHHHHTTPPP----TT----

Foldseek 3Di:
DVVQLVVLVVVLVVLVVQCVVVVVPVVSVVVSVVSNVVSVVVSVVVVVVVVVVVCVVVVVDDDDDDDDDPVVVVVVVVVVVCVVCVVVVHDDDDDPPPDDDD

Mean predicted aligned error: 8.56 Å

Sequence (102 aa):
MSHDIRTPINGIRGMIEIADYYKDNQQKQNECRQKIWETSGYLLELVNEVLDMGKLESGEIVLEEREFDLKAMLDEIISVIERLGASRGIKINIDYSNVHHF